Protein AF-X7E5P2-F1 (afdb_monomer)

Solvent-accessible surface area (backbone atoms only — not comparable to full-atom values): 7028 Å² total; per-residue (Å²): 136,83,77,79,74,62,67,45,86,40,51,50,72,45,72,61,90,92,51,85,87,35,72,90,52,38,42,57,85,35,61,46,73,56,96,75,93,82,84,86,78,73,88,65,66,48,51,73,71,29,52,77,70,32,70,72,45,19,52,52,44,23,49,51,52,46,51,51,55,30,53,75,67,80,44,58,60,47,54,56,71,77,82,92,83,86,68,81,90,73,44,73,68,55,48,53,51,51,48,54,51,49,27,59,66,29,71,56,46,41,65,129

Sequence (112 aa):
MTRSLSMANRITRLDPADLPDTSAVGYAQISIAQPGRMAFVSGQVASAEAVAQGFETQAADVTQTAMSALAALDATTDDLVMAPIYVIDFDGARLVTTVAKFKAFCDGATRL

Organism: NCBI:txid1449350

pLDDT: mean 86.63, std 14.79, range [36.81, 98.0]

Secondary structure (DSSP, 8-state):
------GGGGEEEE--TTSPP-TTTT--SEEEEPSS----PPPP---HHHHHH-HHHHHHHHHHHHHHHHHHTT--GGG-S------TT--HHHHHHHHHHHHHHHTTTT--

Structure (mmCIF, N/CA/C/O backbone):
data_AF-X7E5P2-F1
#
_entry.id   AF-X7E5P2-F1
#
loop_
_atom_site.group_PDB
_atom_site.id
_atom_site.type_symbol
_atom_site.label_atom_id
_atom_site.label_alt_id
_atom_site.label_comp_id
_atom_site.label_asym_id
_atom_site.label_entity_id
_atom_site.label_seq_id
_atom_site.pdbx_PDB_ins_code
_atom_site.Cartn_x
_atom_site.Cartn_y
_atom_site.Cartn_z
_atom_site.occupancy
_atom_site.B_iso_or_equiv
_atom_site.auth_seq_id
_atom_site.auth_comp_id
_atom_site.auth_asym_id
_atom_site.auth_atom_id
_atom_site.pdbx_PDB_model_num
ATOM 1 N N . MET A 1 1 ? -6.825 9.058 32.780 1.00 36.81 1 MET A N 1
ATOM 2 C CA . MET A 1 1 ? -5.821 8.671 31.766 1.00 36.81 1 MET A CA 1
ATOM 3 C C . MET A 1 1 ? -6.530 7.847 30.705 1.00 36.81 1 MET A C 1
ATOM 5 O O . MET A 1 1 ? -6.787 6.671 30.925 1.00 36.81 1 MET A O 1
ATOM 9 N N . THR A 1 2 ? -6.956 8.481 29.616 1.00 37.94 2 THR A N 1
ATOM 10 C CA . THR A 1 2 ? -7.662 7.805 28.521 1.00 37.94 2 THR A CA 1
ATOM 11 C C . THR A 1 2 ? -6.613 7.121 27.661 1.00 37.94 2 THR A C 1
ATOM 13 O O . THR A 1 2 ? -5.819 7.785 27.003 1.00 37.94 2 THR A O 1
ATOM 16 N N . ARG A 1 3 ? -6.546 5.793 27.729 1.00 40.84 3 ARG A N 1
ATOM 17 C CA . ARG A 1 3 ? -5.677 5.001 26.862 1.00 40.84 3 ARG A CA 1
ATOM 18 C C . ARG A 1 3 ? -6.203 5.184 25.436 1.00 40.84 3 ARG A C 1
ATOM 20 O O . ARG A 1 3 ? -7.283 4.686 25.129 1.00 40.84 3 ARG A O 1
ATOM 27 N N . SER A 1 4 ? -5.505 5.968 24.613 1.00 45.97 4 SER A N 1
ATOM 28 C CA . SER A 1 4 ? -5.792 6.036 23.179 1.00 45.97 4 SER A CA 1
ATOM 29 C C . SER A 1 4 ? -5.617 4.620 22.640 1.00 45.97 4 SER A C 1
ATOM 31 O O . SER A 1 4 ? -4.519 4.068 22.683 1.00 45.97 4 SER A O 1
ATOM 33 N N . LEU A 1 5 ? -6.718 3.970 22.270 1.00 49.41 5 LEU A N 1
ATOM 34 C CA . LEU A 1 5 ? -6.657 2.718 21.528 1.00 49.41 5 LEU A CA 1
ATOM 35 C C . LEU A 1 5 ? -6.057 3.073 20.167 1.00 49.41 5 LEU A C 1
ATOM 37 O O . LEU A 1 5 ? -6.647 3.894 19.462 1.00 49.41 5 LEU A O 1
ATOM 41 N N . SER A 1 6 ? -4.905 2.490 19.821 1.00 54.84 6 SER A N 1
ATOM 42 C CA . SER A 1 6 ? -4.355 2.611 18.468 1.00 54.84 6 SER A CA 1
ATOM 43 C C . SER A 1 6 ? -5.419 2.194 17.445 1.00 54.84 6 SER A C 1
ATOM 45 O O . SER A 1 6 ? -6.255 1.326 17.731 1.00 54.84 6 SER A O 1
ATOM 47 N N . MET A 1 7 ? -5.431 2.832 16.269 1.00 59.34 7 MET A N 1
ATOM 48 C CA . MET A 1 7 ? -6.390 2.499 15.206 1.00 59.34 7 MET A CA 1
ATOM 49 C C . MET A 1 7 ? -6.322 1.004 14.823 1.00 59.34 7 MET A C 1
ATOM 51 O O . MET A 1 7 ? -7.370 0.411 14.562 1.00 59.34 7 MET A O 1
ATOM 55 N N . ALA A 1 8 ? -5.150 0.376 14.952 1.00 54.56 8 ALA A N 1
ATOM 56 C CA . ALA A 1 8 ? -4.891 -1.024 14.626 1.00 54.56 8 ALA A CA 1
ATOM 57 C C . ALA A 1 8 ? -5.825 -2.010 15.344 1.00 54.56 8 ALA A C 1
ATOM 59 O O . ALA A 1 8 ? -6.248 -3.004 14.762 1.00 54.56 8 ALA A O 1
ATOM 60 N N . ASN A 1 9 ? -6.260 -1.709 16.575 1.00 61.44 9 ASN A N 1
ATOM 61 C CA . ASN A 1 9 ? -7.153 -2.596 17.330 1.00 61.44 9 ASN A CA 1
ATOM 62 C C . ASN A 1 9 ? -8.622 -2.559 16.843 1.00 61.44 9 ASN A C 1
ATOM 64 O O . ASN A 1 9 ? -9.507 -3.108 17.500 1.00 61.44 9 ASN A O 1
ATOM 68 N N . ARG A 1 10 ? -8.904 -1.869 15.726 1.00 77.19 10 ARG A N 1
ATOM 69 C CA . ARG A 1 10 ? -10.233 -1.772 15.096 1.00 77.19 10 ARG A CA 1
ATOM 70 C C . ARG A 1 10 ? -10.349 -2.509 13.766 1.00 77.19 10 ARG A C 1
ATOM 72 O O . ARG A 1 10 ? -11.454 -2.543 13.226 1.00 77.19 10 ARG A O 1
ATOM 79 N N . ILE A 1 11 ? -9.261 -3.063 13.232 1.00 87.50 11 ILE A N 1
ATOM 80 C CA . ILE A 1 11 ? -9.284 -3.786 11.958 1.00 87.50 11 ILE A CA 1
ATOM 81 C C . ILE A 1 11 ? -9.036 -5.269 12.222 1.00 87.50 11 ILE A C 1
ATOM 83 O O . ILE A 1 11 ? -7.986 -5.656 12.722 1.00 87.50 11 ILE A O 1
ATOM 87 N N . THR A 1 12 ? -10.004 -6.110 11.870 1.00 88.94 12 THR A N 1
ATOM 88 C CA . THR A 1 12 ? -9.842 -7.569 11.854 1.00 88.94 12 THR A CA 1
ATOM 89 C C . THR A 1 12 ? -9.407 -8.004 10.460 1.00 88.94 12 THR A C 1
ATOM 91 O O . THR A 1 12 ? -10.046 -7.633 9.475 1.00 88.94 12 THR A O 1
ATOM 94 N N . ARG A 1 13 ? -8.331 -8.787 10.370 1.00 88.25 13 ARG A N 1
ATOM 95 C CA . ARG A 1 13 ? -7.820 -9.357 9.117 1.00 88.25 13 ARG A CA 1
ATOM 96 C C . ARG A 1 13 ? -8.214 -10.828 9.025 1.00 88.25 13 ARG A C 1
ATOM 98 O O . ARG A 1 13 ? -8.160 -11.529 10.033 1.00 88.25 13 ARG A O 1
ATOM 105 N N . LEU A 1 14 ? -8.638 -11.279 7.848 1.00 89.94 14 LEU A N 1
ATOM 106 C CA . LEU A 1 14 ? -9.015 -12.672 7.601 1.00 89.94 14 LEU A CA 1
ATOM 107 C C . LEU A 1 14 ? -8.444 -13.140 6.262 1.00 89.94 14 LEU A C 1
ATOM 109 O O . LEU A 1 14 ? -8.671 -12.485 5.244 1.00 89.94 14 LEU A O 1
ATOM 113 N N . ASP A 1 15 ? -7.805 -14.310 6.280 1.00 88.88 15 ASP A N 1
ATOM 114 C CA . ASP A 1 15 ? -7.338 -15.027 5.091 1.00 88.88 15 ASP A CA 1
ATOM 115 C C . ASP A 1 15 ? -8.026 -16.403 5.024 1.00 88.88 15 ASP A C 1
ATOM 117 O O . ASP A 1 15 ? -7.606 -17.348 5.698 1.00 88.88 15 ASP A O 1
ATOM 121 N N . PRO A 1 16 ? -9.141 -16.521 4.278 1.00 90.75 16 PRO A N 1
ATOM 122 C CA . PRO A 1 16 ? -9.818 -17.796 4.058 1.00 90.75 16 PRO A CA 1
ATOM 123 C C . PRO A 1 16 ? -8.897 -18.831 3.396 1.00 90.75 16 PRO A C 1
ATOM 125 O O . PRO A 1 16 ? -8.165 -18.512 2.464 1.00 90.75 16 PRO A O 1
ATOM 128 N N . ALA A 1 17 ? -8.963 -20.086 3.850 1.00 89.69 17 ALA A N 1
ATOM 129 C CA . ALA A 1 17 ? -8.067 -21.157 3.396 1.00 89.69 17 ALA A CA 1
ATOM 130 C C . ALA A 1 17 ? -8.261 -21.573 1.924 1.00 89.69 17 ALA A C 1
ATOM 132 O O . ALA A 1 17 ? -7.404 -22.245 1.355 1.00 89.69 17 ALA A O 1
ATOM 133 N N . ASP A 1 18 ? -9.396 -21.222 1.322 1.00 93.88 18 ASP A N 1
ATOM 134 C CA . ASP A 1 18 ? -9.717 -21.452 -0.086 1.00 93.88 18 ASP A CA 1
ATOM 135 C C . ASP A 1 18 ? -9.240 -20.319 -1.010 1.00 93.88 18 ASP A C 1
ATOM 137 O O . ASP A 1 18 ? -9.314 -20.455 -2.234 1.00 93.88 18 ASP A O 1
ATOM 141 N N . LEU A 1 19 ? -8.719 -19.223 -0.448 1.00 90.00 19 LEU A N 1
ATOM 142 C CA . LEU A 1 19 ? -8.119 -18.125 -1.198 1.00 90.00 19 LEU A CA 1
ATOM 143 C C . LEU A 1 19 ? -6.583 -18.231 -1.223 1.00 90.00 19 LEU A C 1
ATOM 1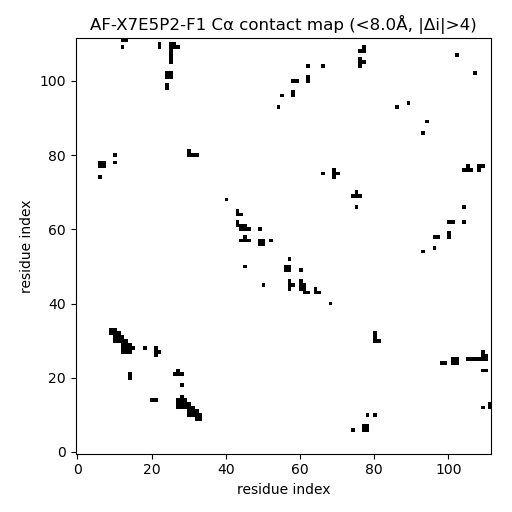45 O O . LEU A 1 19 ? -5.988 -18.877 -0.360 1.00 90.00 19 LEU A O 1
ATOM 149 N N . PRO A 1 20 ? -5.914 -17.609 -2.216 1.00 88.75 20 PRO A N 1
ATOM 150 C CA . PRO A 1 20 ? -4.455 -17.582 -2.273 1.00 88.75 20 PRO A CA 1
ATOM 151 C C . PRO A 1 20 ? -3.826 -17.031 -0.987 1.00 88.75 20 PRO A C 1
ATOM 153 O O . PRO A 1 20 ? -4.339 -16.071 -0.416 1.00 88.75 20 PRO A O 1
ATOM 156 N N . ASP A 1 21 ? -2.686 -17.587 -0.577 1.00 85.62 21 ASP A N 1
ATOM 157 C CA . ASP A 1 21 ? -1.909 -17.068 0.552 1.00 85.62 21 ASP A CA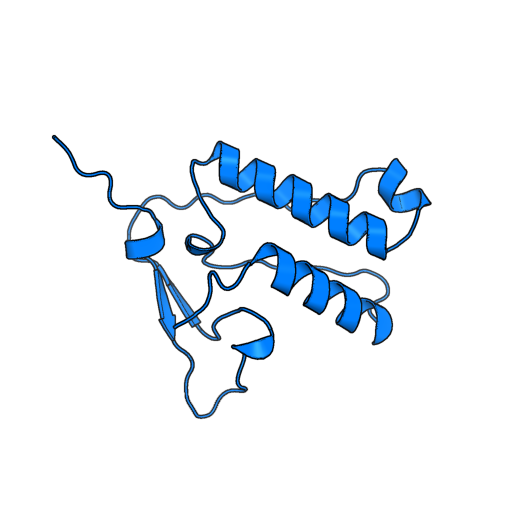 1
ATOM 158 C C . ASP A 1 21 ? -1.237 -15.737 0.177 1.00 85.62 21 ASP A C 1
ATOM 160 O O . ASP A 1 21 ? -0.423 -15.661 -0.749 1.00 85.62 21 ASP A O 1
ATOM 164 N N . THR A 1 22 ? -1.588 -14.678 0.903 1.00 83.44 22 THR A N 1
ATOM 165 C CA . THR A 1 22 ? -1.124 -13.304 0.668 1.00 83.44 22 THR A CA 1
ATOM 166 C C . THR A 1 22 ? -0.100 -12.839 1.698 1.00 83.44 22 THR A C 1
ATOM 168 O O . THR A 1 22 ? 0.438 -11.731 1.580 1.00 83.44 22 THR A O 1
ATOM 171 N N . SER A 1 23 ? 0.256 -13.700 2.659 1.00 77.44 23 SER A N 1
ATOM 172 C CA . SER A 1 23 ? 1.217 -13.397 3.724 1.00 77.44 23 SER A CA 1
ATOM 173 C C . SER A 1 23 ? 2.595 -13.013 3.172 1.00 77.44 23 SER A C 1
ATOM 175 O O . SER A 1 23 ? 3.250 -12.104 3.688 1.00 77.44 23 SER A O 1
ATOM 177 N N . ALA A 1 24 ? 3.008 -13.633 2.061 1.00 74.69 24 ALA A N 1
ATOM 178 C CA . ALA A 1 24 ? 4.263 -13.329 1.378 1.00 74.69 24 ALA A CA 1
ATOM 179 C C . 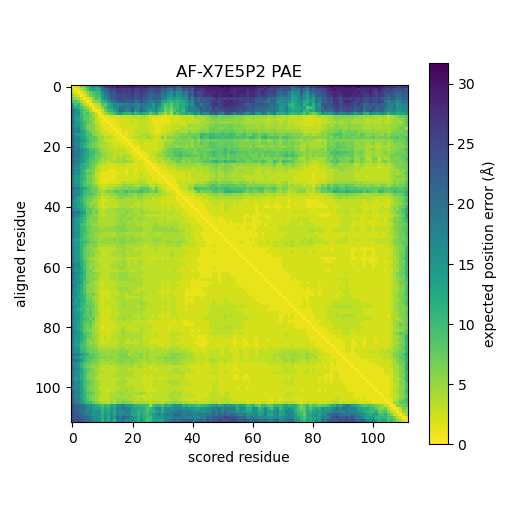ALA A 1 24 ? 4.281 -11.933 0.725 1.00 74.69 24 ALA A C 1
ATOM 181 O O . ALA A 1 24 ? 5.350 -11.330 0.596 1.00 74.69 24 ALA A O 1
ATOM 182 N N . VAL A 1 25 ? 3.114 -11.414 0.325 1.00 77.19 25 VAL A N 1
ATOM 183 C CA . VAL A 1 25 ? 2.962 -10.107 -0.339 1.00 77.19 25 VAL A CA 1
ATOM 184 C C . VAL A 1 25 ? 2.794 -8.980 0.683 1.00 77.19 25 VAL A C 1
ATOM 186 O O . VAL A 1 25 ? 3.230 -7.860 0.429 1.00 77.19 25 VAL A O 1
ATOM 189 N N . GLY A 1 26 ? 2.231 -9.275 1.857 1.00 79.19 26 GLY A N 1
ATOM 190 C CA . GLY A 1 26 ? 2.013 -8.282 2.909 1.00 79.19 26 GLY A CA 1
ATOM 191 C C . GLY A 1 26 ? 0.653 -7.592 2.809 1.00 79.19 26 GLY A C 1
ATOM 192 O O . GLY A 1 26 ? 0.555 -6.389 3.037 1.00 79.19 26 GLY A O 1
ATOM 193 N N . TYR A 1 27 ? -0.396 -8.351 2.476 1.00 81.62 27 TYR A N 1
ATOM 194 C CA . TYR A 1 27 ? -1.785 -7.930 2.662 1.00 81.62 27 TYR A CA 1
ATOM 195 C C . TYR A 1 27 ? -2.664 -9.092 3.135 1.00 81.62 27 TYR A C 1
ATOM 197 O O . TYR A 1 27 ? -2.261 -10.248 3.038 1.00 81.62 27 TYR A O 1
ATOM 205 N N . ALA A 1 28 ? -3.854 -8.764 3.641 1.00 87.56 28 ALA A N 1
ATOM 206 C CA . ALA A 1 28 ? -4.894 -9.739 3.964 1.00 87.56 28 ALA A CA 1
ATOM 207 C C . ALA A 1 28 ? -5.967 -9.728 2.871 1.00 87.56 28 ALA A C 1
ATOM 209 O O . ALA A 1 28 ? -6.318 -8.655 2.373 1.00 87.56 28 ALA A O 1
ATOM 210 N N . GLN A 1 29 ? -6.523 -10.891 2.543 1.00 90.25 29 GLN A N 1
ATOM 211 C CA . GLN A 1 29 ? -7.630 -11.045 1.599 1.00 90.25 29 GLN A CA 1
ATOM 212 C C . GLN A 1 29 ? -8.848 -10.217 2.021 1.00 90.25 29 GLN A C 1
ATOM 214 O O . GLN A 1 29 ? -9.554 -9.662 1.177 1.00 90.25 29 GLN A O 1
ATOM 219 N N . ILE A 1 30 ? -9.092 -10.121 3.332 1.00 90.50 30 ILE A N 1
ATOM 220 C CA . ILE A 1 30 ? -10.220 -9.388 3.904 1.00 90.50 30 ILE A CA 1
ATOM 221 C C . ILE A 1 30 ? -9.746 -8.521 5.077 1.00 90.50 30 ILE A C 1
ATOM 223 O O . ILE A 1 30 ? -9.091 -9.001 6.004 1.00 90.50 30 ILE A O 1
ATOM 227 N N . SER A 1 31 ? -10.169 -7.255 5.072 1.00 91.12 31 SER A N 1
ATOM 228 C CA . SER A 1 31 ? -10.042 -6.316 6.191 1.00 91.12 31 SER A CA 1
ATOM 229 C C . SER A 1 31 ? -11.433 -5.860 6.639 1.00 91.12 31 SER A C 1
ATOM 231 O O . SER A 1 31 ? -12.178 -5.272 5.857 1.00 91.12 31 SER A O 1
ATOM 233 N N . ILE A 1 32 ? -11.786 -6.096 7.902 1.00 90.69 32 ILE A N 1
ATOM 234 C CA . ILE A 1 32 ? -13.048 -5.658 8.513 1.00 90.69 32 ILE A CA 1
ATOM 235 C C . ILE A 1 32 ? -12.746 -4.518 9.482 1.00 90.69 32 ILE A C 1
ATOM 237 O O . ILE A 1 32 ? -12.142 -4.741 10.529 1.00 90.69 32 ILE A O 1
ATOM 241 N N . ALA A 1 33 ? -13.187 -3.305 9.154 1.00 90.12 33 ALA A N 1
ATOM 242 C CA . ALA A 1 33 ? -13.065 -2.148 10.034 1.00 90.12 33 ALA A CA 1
ATOM 243 C C . ALA A 1 33 ? -14.296 -2.010 10.942 1.00 90.12 33 ALA A C 1
ATOM 245 O O . ALA A 1 33 ? -15.432 -1.979 10.467 1.00 90.12 33 ALA A O 1
ATOM 246 N N . GLN A 1 34 ? -14.076 -1.888 12.250 1.00 86.69 34 GLN A N 1
ATOM 247 C CA . GLN A 1 34 ? -15.130 -1.545 13.206 1.00 86.69 34 GLN A CA 1
ATOM 248 C C . GLN A 1 34 ? -15.612 -0.095 13.004 1.00 86.69 34 GLN A C 1
ATOM 250 O O . GLN A 1 34 ? -14.833 0.752 12.554 1.00 86.69 34 GLN A O 1
ATOM 255 N N . PRO A 1 35 ? -16.859 0.243 13.391 1.00 84.38 35 PRO A N 1
ATOM 256 C CA . PRO A 1 35 ? -17.351 1.618 13.343 1.00 84.38 35 PRO A CA 1
ATOM 257 C C . PRO A 1 35 ? -16.401 2.605 14.041 1.00 84.38 35 PRO A C 1
ATOM 259 O O . PRO A 1 35 ? -15.942 2.387 15.168 1.00 84.38 35 PRO A O 1
ATOM 262 N N . GLY A 1 36 ? -16.083 3.713 13.373 1.00 82.81 36 GLY A N 1
ATOM 263 C CA . GLY A 1 36 ? -15.089 4.658 13.867 1.00 82.81 36 GLY A CA 1
ATOM 264 C C . GLY A 1 36 ? -14.742 5.765 12.880 1.00 82.81 36 GLY A C 1
ATOM 265 O O . GLY A 1 36 ? -15.471 6.027 11.926 1.00 82.81 36 GLY A O 1
ATOM 266 N N . ARG A 1 37 ? -13.611 6.431 13.132 1.00 86.19 37 ARG A N 1
ATOM 267 C CA . ARG A 1 37 ? -13.070 7.454 12.236 1.00 86.19 37 ARG A CA 1
ATOM 268 C C . ARG A 1 37 ? -12.449 6.771 11.019 1.00 86.19 37 ARG A C 1
ATOM 270 O O . ARG A 1 37 ? -11.505 6.006 11.168 1.00 86.19 37 ARG A O 1
ATOM 277 N N . MET A 1 38 ? -12.964 7.100 9.840 1.00 90.69 38 MET A N 1
ATOM 278 C CA . MET A 1 38 ? -12.388 6.731 8.549 1.00 90.69 38 MET A CA 1
ATOM 279 C C . MET A 1 38 ? -11.713 7.961 7.947 1.00 90.69 38 MET A C 1
ATOM 281 O O . MET A 1 38 ? -12.300 9.044 7.936 1.00 90.69 38 MET A O 1
ATOM 285 N N . ALA A 1 39 ? -10.492 7.797 7.450 1.00 93.75 39 ALA A N 1
ATOM 286 C CA . ALA A 1 39 ? -9.794 8.811 6.673 1.00 93.75 39 ALA A CA 1
ATOM 287 C C . ALA A 1 39 ? -9.569 8.275 5.258 1.00 93.75 39 ALA A C 1
ATOM 289 O O . ALA A 1 39 ? -9.146 7.135 5.085 1.00 93.75 39 ALA A O 1
ATOM 290 N N . PHE A 1 40 ? -9.861 9.099 4.254 1.00 95.12 40 PHE A N 1
ATOM 291 C CA . PHE A 1 40 ? -9.620 8.774 2.853 1.00 95.12 40 PHE A CA 1
ATOM 292 C C . PHE A 1 40 ? -8.459 9.629 2.365 1.00 95.12 40 PHE A C 1
ATOM 294 O O . PHE A 1 40 ? -8.539 10.857 2.374 1.00 95.12 40 PHE A O 1
ATOM 301 N N . VAL A 1 41 ? -7.372 8.970 1.977 1.00 95.75 41 VAL A N 1
ATOM 302 C CA . VAL A 1 41 ? -6.175 9.624 1.452 1.00 95.75 41 VAL A CA 1
ATOM 303 C C . VAL A 1 41 ? -6.278 9.631 -0.070 1.00 95.75 41 VAL A C 1
ATOM 305 O O . VAL A 1 41 ? -6.494 8.584 -0.681 1.00 95.75 41 VAL A O 1
ATOM 308 N N . SER A 1 42 ? -6.155 10.809 -0.685 1.00 97.00 42 SER A N 1
ATOM 309 C CA . SER A 1 42 ? -6.086 10.932 -2.146 1.00 97.00 42 SER A CA 1
ATOM 310 C C . SER A 1 42 ? -4.934 10.101 -2.713 1.00 97.00 42 SER A C 1
ATOM 312 O O . SER A 1 42 ? -3.948 9.846 -2.019 1.00 97.00 42 SER A O 1
ATOM 314 N N . GLY A 1 43 ? -5.03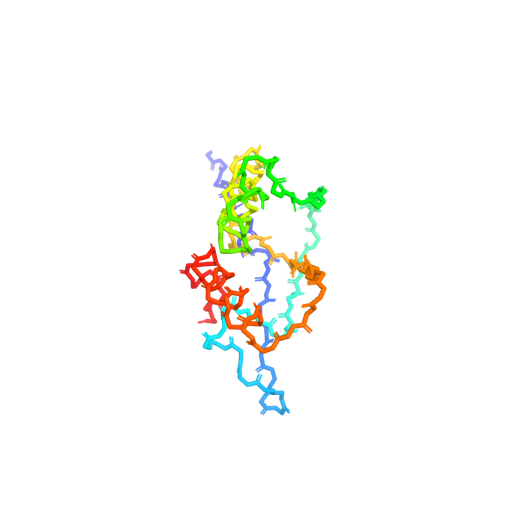1 9.708 -3.985 1.00 94.75 43 GLY A N 1
ATOM 315 C CA . GLY A 1 43 ? -3.966 8.964 -4.655 1.00 94.75 43 GLY A CA 1
ATOM 316 C C . GLY A 1 43 ? -2.629 9.697 -4.555 1.00 94.75 43 GLY A C 1
ATOM 317 O O . GLY A 1 43 ? -2.522 10.853 -4.962 1.00 94.75 43 GLY A O 1
ATOM 318 N N . GLN A 1 44 ? -1.632 9.025 -3.989 1.00 97.12 44 GLN A N 1
ATOM 319 C CA . GLN A 1 44 ? -0.266 9.528 -3.966 1.00 97.12 44 GLN A CA 1
ATOM 320 C C . GLN A 1 44 ? 0.379 9.267 -5.325 1.00 97.12 44 GLN A C 1
ATOM 322 O O . GLN A 1 44 ? 0.164 8.215 -5.930 1.00 97.12 44 GLN A O 1
ATOM 327 N N . VAL A 1 45 ? 1.138 10.241 -5.816 1.00 96.62 45 VAL A N 1
ATOM 328 C CA . VAL A 1 45 ? 1.776 10.202 -7.135 1.00 96.62 45 VAL A CA 1
ATOM 329 C C . VAL A 1 45 ? 3.238 10.595 -7.008 1.00 96.62 45 VAL A C 1
ATOM 331 O O . VAL A 1 45 ? 3.612 11.327 -6.094 1.00 96.62 45 VAL A O 1
ATOM 334 N N . ALA A 1 46 ? 4.058 10.099 -7.929 1.00 97.50 46 ALA A N 1
ATOM 335 C CA . ALA A 1 46 ? 5.463 10.459 -7.990 1.00 97.50 46 ALA A CA 1
ATOM 336 C C . ALA A 1 46 ? 5.644 11.917 -8.440 1.00 97.50 46 ALA A C 1
ATOM 338 O O . ALA A 1 46 ? 4.899 12.427 -9.280 1.00 97.50 46 ALA A O 1
ATOM 339 N N . SER A 1 47 ? 6.677 12.557 -7.908 1.00 97.69 47 SER A N 1
ATOM 340 C CA . SER A 1 47 ? 7.205 13.842 -8.359 1.00 97.69 47 SER A CA 1
ATOM 341 C C . SER A 1 47 ? 7.714 13.779 -9.802 1.00 97.69 47 SER A C 1
ATOM 343 O O . SER A 1 47 ? 8.036 12.712 -10.332 1.00 97.69 47 SER A O 1
ATOM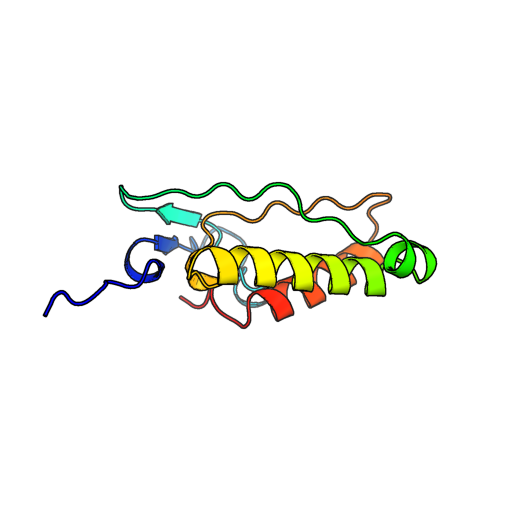 345 N N . ALA A 1 48 ? 7.829 14.940 -10.449 1.00 97.75 48 ALA A N 1
ATOM 346 C CA . ALA A 1 48 ? 8.361 15.028 -11.808 1.00 97.75 48 ALA A CA 1
ATOM 347 C C . ALA A 1 48 ? 9.812 14.514 -11.884 1.00 97.75 48 ALA A C 1
ATOM 349 O O . ALA A 1 48 ? 10.195 13.845 -12.845 1.00 97.75 48 ALA A O 1
ATOM 350 N N . GLU A 1 49 ? 10.601 14.776 -10.843 1.00 97.94 49 GLU A N 1
ATOM 351 C CA . GLU A 1 49 ? 11.981 14.327 -10.701 1.00 97.94 49 GLU A CA 1
ATOM 352 C C . GLU A 1 49 ? 12.070 12.802 -10.615 1.00 97.94 49 GLU A C 1
ATOM 354 O O . GLU A 1 49 ? 12.909 12.196 -11.286 1.00 97.94 49 GLU A O 1
ATOM 359 N N . ALA A 1 50 ? 11.198 12.169 -9.825 1.00 97.69 50 ALA A N 1
ATOM 360 C CA . ALA A 1 50 ? 11.122 10.715 -9.741 1.00 97.69 50 ALA A CA 1
ATOM 361 C C . ALA A 1 50 ? 10.632 10.105 -11.060 1.00 97.69 50 ALA A C 1
ATOM 363 O O . ALA A 1 50 ? 11.160 9.085 -11.504 1.00 97.69 50 ALA A O 1
ATOM 364 N N . VAL A 1 51 ? 9.674 10.757 -11.732 1.00 97.50 51 VAL A N 1
ATOM 365 C CA . VAL A 1 51 ? 9.183 10.328 -13.047 1.00 97.50 51 VAL A CA 1
ATOM 366 C C . VAL A 1 51 ? 10.310 10.267 -14.072 1.00 97.50 51 VAL A C 1
ATOM 368 O O . VAL A 1 51 ? 10.447 9.245 -14.747 1.00 97.50 51 VAL A O 1
ATOM 371 N N . ALA A 1 52 ? 11.155 11.299 -14.133 1.00 97.75 52 ALA A N 1
ATOM 372 C CA . ALA A 1 52 ? 12.296 11.361 -15.045 1.00 97.75 52 ALA A CA 1
ATOM 373 C C . ALA A 1 52 ? 13.349 10.263 -14.799 1.00 97.75 52 ALA A C 1
ATOM 375 O O . ALA A 1 52 ? 14.096 9.914 -15.710 1.00 97.75 52 ALA A O 1
ATOM 376 N N . GLN A 1 53 ? 13.401 9.703 -13.587 1.00 97.88 53 GLN A N 1
ATOM 377 C CA . GLN A 1 53 ? 14.345 8.648 -13.201 1.00 97.88 53 GLN A CA 1
ATOM 378 C C . GLN A 1 53 ? 13.804 7.229 -13.427 1.00 97.88 53 GLN A C 1
ATOM 380 O O . GLN A 1 53 ? 14.562 6.263 -13.358 1.00 97.88 53 GLN A O 1
ATOM 385 N N . GLY A 1 54 ? 12.514 7.094 -13.736 1.00 97.12 54 GLY A N 1
ATOM 386 C CA . GLY A 1 54 ? 11.890 5.823 -14.093 1.00 97.12 54 GLY A CA 1
ATOM 387 C C . GLY A 1 54 ? 11.078 5.173 -12.972 1.00 97.12 54 GLY A C 1
ATOM 388 O O . GLY A 1 54 ? 10.942 5.686 -11.863 1.00 97.12 54 GLY A O 1
ATOM 389 N N . PHE A 1 55 ? 10.485 4.024 -13.302 1.00 97.62 55 PHE A N 1
ATOM 390 C CA . PHE A 1 55 ? 9.414 3.406 -12.515 1.00 97.62 55 PHE A CA 1
ATOM 391 C C . PHE A 1 55 ? 9.813 3.057 -11.077 1.00 97.62 55 PHE A C 1
ATOM 393 O O . PHE A 1 55 ? 9.018 3.227 -10.156 1.00 97.62 55 PHE A O 1
ATOM 400 N N . GLU A 1 56 ? 11.042 2.590 -10.864 1.00 96.31 56 GLU A N 1
ATOM 401 C CA . GLU A 1 56 ? 11.483 2.183 -9.531 1.00 96.31 56 GLU A CA 1
ATOM 402 C C . GLU A 1 56 ? 11.568 3.371 -8.563 1.00 96.31 56 GLU A C 1
ATOM 404 O O . GLU A 1 56 ? 11.134 3.268 -7.411 1.00 96.31 56 GLU A O 1
ATOM 409 N N . THR A 1 57 ? 12.061 4.512 -9.054 1.00 97.31 57 THR A N 1
ATOM 410 C CA . THR A 1 57 ? 12.117 5.768 -8.301 1.00 97.31 57 THR A CA 1
ATOM 411 C C . THR A 1 57 ? 10.720 6.329 -8.079 1.00 97.31 57 THR A C 1
ATOM 413 O O . THR A 1 57 ? 10.410 6.743 -6.966 1.00 97.31 57 THR A O 1
ATOM 416 N N . GLN A 1 58 ? 9.842 6.270 -9.087 1.00 98.00 58 GLN A N 1
ATOM 417 C CA . GLN A 1 58 ? 8.435 6.653 -8.927 1.00 98.00 58 GLN A CA 1
ATOM 418 C C . GLN A 1 58 ? 7.751 5.854 -7.814 1.00 98.00 58 GLN A C 1
ATOM 420 O O . GLN A 1 58 ? 7.097 6.432 -6.950 1.00 98.00 58 GLN A O 1
ATOM 425 N N . ALA A 1 59 ? 7.920 4.530 -7.807 1.00 96.50 59 ALA A N 1
ATOM 426 C CA . ALA A 1 59 ? 7.312 3.669 -6.802 1.00 96.50 59 ALA A CA 1
ATOM 427 C C . ALA A 1 59 ? 7.832 3.984 -5.389 1.00 96.50 59 ALA A C 1
ATOM 429 O O . ALA A 1 59 ? 7.041 4.039 -4.450 1.00 96.50 59 ALA A O 1
ATOM 430 N N . ALA A 1 60 ? 9.136 4.239 -5.238 1.00 95.00 60 ALA A N 1
ATOM 431 C CA . ALA A 1 60 ? 9.712 4.651 -3.958 1.00 95.00 60 ALA A CA 1
ATOM 432 C C . ALA A 1 60 ? 9.144 6.002 -3.477 1.00 95.00 60 ALA A C 1
ATOM 434 O O . ALA A 1 60 ? 8.751 6.134 -2.317 1.00 95.00 60 ALA A O 1
ATOM 435 N N . ASP A 1 61 ? 9.032 6.977 -4.375 1.00 97.25 61 ASP A N 1
ATOM 436 C CA . ASP A 1 61 ? 8.520 8.314 -4.063 1.00 97.25 61 ASP A CA 1
ATOM 437 C C . ASP A 1 61 ? 7.036 8.286 -3.643 1.00 97.25 61 ASP A C 1
ATOM 439 O O . ASP A 1 61 ? 6.636 8.875 -2.635 1.00 97.25 61 ASP A O 1
ATOM 443 N N . VAL A 1 62 ? 6.217 7.489 -4.340 1.00 97.19 62 VAL A N 1
ATOM 444 C CA . VAL A 1 62 ? 4.812 7.239 -3.967 1.00 97.19 62 VAL A CA 1
ATOM 445 C C . VAL A 1 62 ? 4.706 6.594 -2.583 1.00 97.19 62 VAL A C 1
ATOM 447 O O . VAL A 1 62 ? 3.872 7.003 -1.775 1.00 97.19 62 VAL A O 1
ATOM 450 N N . THR A 1 63 ? 5.553 5.609 -2.265 1.00 93.75 63 THR A N 1
ATOM 451 C CA . THR A 1 63 ? 5.529 4.999 -0.924 1.00 93.75 63 THR A CA 1
ATOM 452 C C . THR A 1 63 ? 5.931 5.990 0.168 1.00 93.75 63 THR A C 1
ATOM 454 O O . THR A 1 63 ? 5.327 5.998 1.240 1.00 93.75 63 THR A O 1
ATOM 457 N N . GLN A 1 64 ? 6.890 6.878 -0.107 1.00 94.56 64 GLN A N 1
ATOM 458 C CA . GLN A 1 64 ? 7.338 7.887 0.850 1.00 94.56 64 GLN A CA 1
ATOM 459 C C . GLN A 1 64 ? 6.242 8.918 1.150 1.00 94.56 64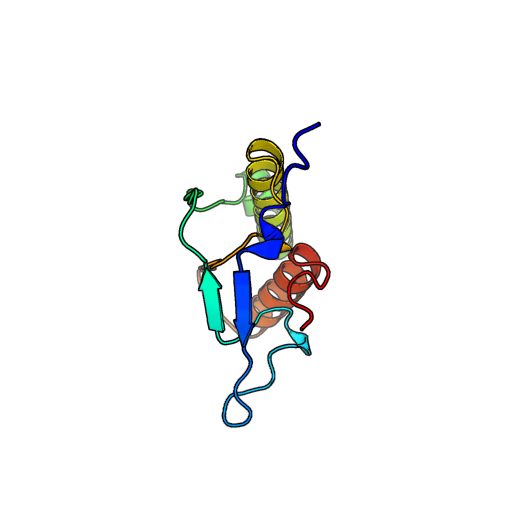 GLN A C 1
ATOM 461 O O . GLN A 1 64 ? 5.994 9.245 2.312 1.00 94.56 64 GLN A O 1
ATOM 466 N N . THR A 1 65 ? 5.553 9.404 0.118 1.00 96.06 65 THR A N 1
ATOM 467 C CA . THR A 1 65 ? 4.437 10.352 0.269 1.00 96.06 65 THR A CA 1
ATOM 468 C C . THR A 1 65 ? 3.233 9.712 0.965 1.00 96.06 65 THR A C 1
ATOM 470 O O . THR A 1 65 ? 2.626 10.336 1.838 1.00 96.06 65 THR A O 1
ATOM 473 N N . ALA A 1 66 ? 2.950 8.432 0.697 1.00 95.38 66 ALA A N 1
ATOM 474 C CA . ALA A 1 66 ? 1.947 7.664 1.436 1.00 95.38 66 ALA A CA 1
ATOM 475 C C . ALA A 1 66 ? 2.283 7.542 2.933 1.00 95.38 66 ALA A C 1
ATOM 477 O O . ALA A 1 66 ? 1.405 7.749 3.772 1.00 95.38 66 ALA A O 1
ATOM 478 N N . MET A 1 67 ? 3.549 7.290 3.287 1.00 93.62 67 MET A N 1
ATOM 479 C CA . MET A 1 67 ? 3.987 7.280 4.689 1.00 93.62 67 MET A CA 1
ATOM 480 C C . MET A 1 67 ? 3.817 8.647 5.358 1.00 93.62 67 MET A C 1
ATOM 482 O O . MET A 1 67 ? 3.375 8.720 6.503 1.00 93.62 67 MET A O 1
ATOM 486 N N . SER A 1 68 ? 4.110 9.741 4.653 1.00 95.38 68 SER A N 1
ATOM 487 C CA . SER A 1 68 ? 3.873 11.092 5.173 1.00 95.38 68 SER A CA 1
ATOM 488 C C . SER A 1 68 ? 2.385 11.377 5.405 1.00 95.38 68 SER A C 1
ATOM 490 O O . SER A 1 68 ? 2.038 12.008 6.403 1.00 95.38 68 SER A O 1
ATOM 492 N N . ALA A 1 69 ? 1.500 10.885 4.532 1.00 96.06 69 ALA A N 1
ATOM 493 C CA . ALA A 1 69 ? 0.056 11.009 4.718 1.00 96.06 69 ALA A CA 1
ATOM 494 C C . ALA A 1 69 ? -0.437 10.236 5.953 1.00 96.06 69 ALA A C 1
ATOM 496 O O . ALA A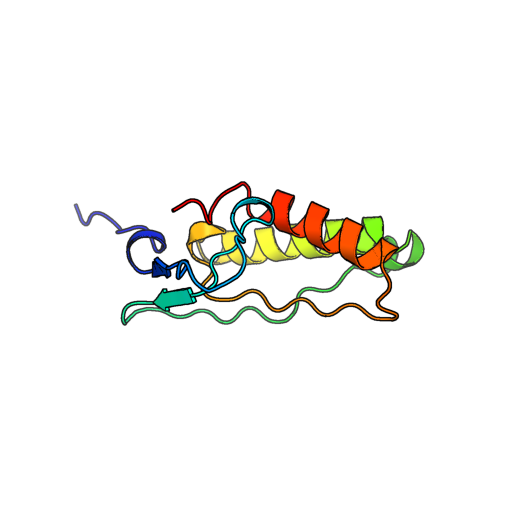 1 69 ? -1.240 10.765 6.720 1.00 96.06 69 ALA A O 1
ATOM 497 N N . LEU A 1 70 ? 0.075 9.021 6.180 1.00 93.38 70 LEU A N 1
ATOM 498 C CA . LEU A 1 70 ? -0.217 8.245 7.390 1.00 93.38 70 LEU A CA 1
ATOM 499 C C . LEU A 1 70 ? 0.293 8.951 8.652 1.00 93.38 70 LEU A C 1
ATOM 501 O O . LEU A 1 70 ? -0.464 9.123 9.606 1.00 93.38 70 LEU A O 1
ATOM 505 N N . ALA A 1 71 ? 1.526 9.462 8.630 1.00 93.56 71 ALA A N 1
ATOM 506 C CA . ALA A 1 71 ? 2.096 10.204 9.753 1.00 93.56 71 ALA A CA 1
ATOM 507 C C . ALA A 1 71 ? 1.270 11.455 10.110 1.00 93.56 71 ALA A C 1
ATOM 509 O O . ALA A 1 71 ? 1.032 11.726 11.284 1.00 93.56 71 ALA A O 1
ATOM 510 N N . ALA A 1 72 ? 0.765 12.191 9.113 1.00 95.81 72 ALA A N 1
ATOM 511 C CA . ALA A 1 72 ? -0.112 13.346 9.334 1.00 95.81 72 ALA A CA 1
ATOM 512 C C . ALA A 1 72 ? -1.466 12.977 9.976 1.00 95.81 72 ALA A C 1
ATOM 514 O O . ALA A 1 72 ? -2.140 13.838 10.545 1.00 95.81 72 ALA A O 1
ATOM 515 N N . LEU A 1 73 ? -1.872 11.709 9.880 1.00 94.31 73 LEU A N 1
ATOM 516 C CA . LEU A 1 73 ? -3.086 11.171 10.488 1.00 94.31 73 LEU A CA 1
ATOM 517 C C . LEU A 1 73 ? -2.849 10.536 11.865 1.00 94.31 73 LEU A C 1
ATOM 519 O O . LEU A 1 73 ? -3.835 10.113 12.472 1.00 94.31 73 LEU A O 1
ATOM 523 N N . ASP A 1 74 ? -1.597 10.502 12.343 1.00 91.75 74 ASP A N 1
ATOM 524 C CA . ASP A 1 74 ? -1.157 9.698 13.493 1.00 91.75 74 ASP A CA 1
ATOM 525 C C . ASP A 1 74 ? -1.506 8.206 13.310 1.00 91.75 74 ASP A C 1
ATOM 527 O O . ASP A 1 74 ? -2.013 7.543 14.214 1.00 91.75 74 ASP A O 1
ATOM 531 N N . ALA A 1 75 ? -1.302 7.705 12.085 1.00 90.31 75 ALA A N 1
ATOM 532 C CA . ALA A 1 75 ? -1.618 6.346 11.660 1.00 90.31 75 ALA A CA 1
ATOM 533 C C . ALA A 1 75 ? -0.372 5.603 11.150 1.00 90.31 75 ALA A C 1
ATOM 535 O O . ALA A 1 75 ? 0.616 6.214 10.732 1.00 90.31 75 ALA A O 1
ATOM 536 N N . THR A 1 76 ? -0.441 4.274 11.141 1.00 89.06 76 THR A N 1
ATOM 537 C CA . THR A 1 76 ? 0.560 3.375 10.549 1.00 89.06 76 THR A CA 1
ATOM 538 C C . THR A 1 76 ? -0.054 2.544 9.421 1.00 89.06 76 THR A C 1
ATOM 540 O O . THR A 1 76 ? -1.241 2.646 9.105 1.00 89.06 76 THR A O 1
ATOM 543 N N . THR A 1 77 ? 0.750 1.698 8.780 1.00 89.12 77 THR A N 1
ATOM 544 C CA . THR A 1 77 ? 0.266 0.750 7.770 1.00 89.12 77 THR A CA 1
ATOM 545 C C . THR A 1 77 ? -0.647 -0.340 8.344 1.00 89.12 77 THR A C 1
ATOM 547 O O . THR A 1 77 ? -1.420 -0.925 7.582 1.00 89.12 77 THR A O 1
ATOM 550 N N . ASP A 1 78 ? -0.648 -0.564 9.665 1.00 87.38 78 ASP A N 1
ATOM 55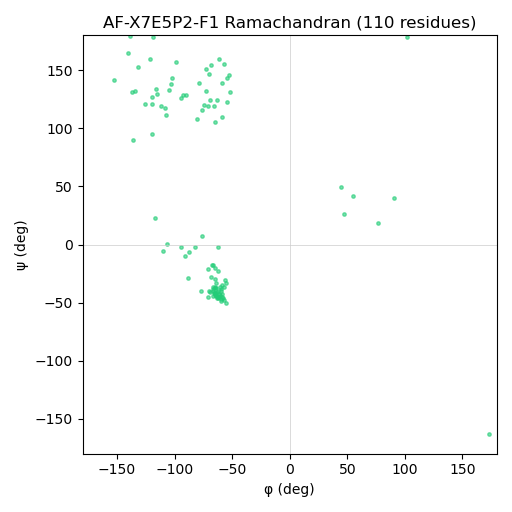1 C CA . ASP A 1 78 ? -1.592 -1.474 10.341 1.00 87.38 78 ASP A CA 1
ATOM 552 C C . ASP A 1 78 ? -3.036 -0.959 10.228 1.00 87.38 78 ASP A C 1
ATOM 554 O O . ASP A 1 78 ? -3.992 -1.739 10.158 1.00 87.38 78 ASP A O 1
ATOM 558 N N . ASP A 1 79 ? -3.183 0.367 10.140 1.00 88.44 79 ASP A N 1
ATOM 559 C CA . ASP A 1 79 ? -4.458 1.085 10.092 1.00 88.44 79 ASP A CA 1
ATOM 560 C C . ASP A 1 79 ? -5.073 1.130 8.682 1.00 88.44 79 ASP A C 1
ATOM 562 O O . ASP A 1 79 ? -6.172 1.659 8.482 1.00 88.44 79 ASP A O 1
ATOM 566 N N . LEU A 1 80 ? -4.384 0.575 7.679 1.00 90.06 80 LEU A N 1
ATOM 567 C CA . LEU A 1 80 ? -4.880 0.519 6.308 1.00 90.06 80 LEU A CA 1
ATOM 568 C C . LEU A 1 80 ? -5.951 -0.559 6.151 1.00 90.06 80 LEU A C 1
ATOM 570 O O . LEU A 1 80 ? -5.680 -1.757 6.213 1.00 90.06 80 LEU A O 1
ATOM 574 N N . VAL A 1 81 ? -7.170 -0.127 5.833 1.00 91.00 81 VAL A N 1
ATOM 575 C CA . VAL A 1 81 ? -8.252 -1.033 5.418 1.00 91.00 81 VAL A CA 1
ATOM 576 C C . VAL A 1 81 ? -8.065 -1.474 3.963 1.00 91.00 81 VAL A C 1
ATOM 578 O O . VAL A 1 81 ? -8.293 -2.635 3.635 1.00 91.00 81 VAL A O 1
ATOM 581 N N . MET A 1 82 ? -7.644 -0.551 3.093 1.00 91.12 82 MET A N 1
ATOM 582 C CA . MET A 1 82 ? -7.484 -0.767 1.655 1.00 91.12 82 MET A CA 1
ATOM 583 C C . MET A 1 82 ? -6.415 0.177 1.089 1.00 91.12 82 MET A C 1
ATOM 585 O O . MET A 1 82 ? -6.368 1.347 1.465 1.00 91.12 82 MET A O 1
ATOM 589 N N . ALA A 1 83 ? -5.603 -0.318 0.151 1.00 92.19 83 ALA A N 1
ATOM 590 C CA . ALA A 1 83 ? -4.596 0.461 -0.569 1.00 92.19 83 ALA A CA 1
ATOM 591 C C . ALA A 1 83 ? -4.640 0.121 -2.073 1.00 92.19 83 ALA A C 1
ATOM 593 O O . ALA A 1 83 ? -3.978 -0.821 -2.508 1.00 92.19 83 ALA A O 1
ATOM 594 N N . PRO A 1 84 ? -5.449 0.829 -2.882 1.00 93.62 84 PRO A N 1
ATOM 595 C CA . PRO A 1 84 ? -5.488 0.597 -4.320 1.00 93.62 84 PRO A CA 1
ATOM 596 C C . PRO A 1 84 ? -4.219 1.143 -4.983 1.00 93.62 84 PRO A C 1
ATOM 598 O O . PRO A 1 84 ? -3.831 2.288 -4.752 1.00 93.62 84 PRO A O 1
ATOM 601 N N . ILE A 1 85 ? -3.595 0.329 -5.835 1.00 94.94 85 ILE A N 1
ATOM 602 C CA . ILE A 1 85 ? -2.386 0.692 -6.578 1.00 94.94 85 ILE A CA 1
ATOM 603 C C . ILE A 1 85 ? -2.693 0.610 -8.068 1.00 94.94 85 ILE A C 1
ATOM 605 O O . ILE A 1 85 ? -3.153 -0.419 -8.559 1.00 94.94 85 ILE A O 1
ATOM 609 N N . TYR A 1 86 ? -2.407 1.692 -8.787 1.00 96.81 86 TYR A N 1
ATOM 610 C CA . TYR A 1 86 ? -2.597 1.779 -10.229 1.00 96.81 86 TYR A CA 1
ATOM 611 C C . TYR A 1 86 ? -1.245 1.937 -10.914 1.00 96.81 86 TYR A C 1
ATOM 613 O O . TYR A 1 86 ? -0.445 2.791 -10.537 1.00 96.81 86 TYR A O 1
ATOM 621 N N . VAL A 1 87 ? -0.996 1.108 -11.926 1.00 96.62 87 VAL A N 1
ATOM 622 C CA . VAL A 1 87 ? 0.260 1.082 -12.678 1.00 96.62 87 VAL A CA 1
ATOM 623 C C . VAL A 1 87 ? -0.064 1.237 -14.159 1.00 96.62 87 VAL A C 1
ATOM 625 O O . VAL A 1 87 ? -0.806 0.437 -14.725 1.00 96.62 87 VAL A O 1
ATOM 628 N N . ILE A 1 88 ? 0.482 2.281 -14.782 1.00 96.31 88 ILE A N 1
ATOM 629 C CA . ILE A 1 88 ? 0.418 2.486 -16.237 1.00 96.31 88 ILE A CA 1
ATOM 630 C C . ILE A 1 88 ? 1.351 1.471 -16.913 1.00 96.31 88 ILE A C 1
ATOM 632 O O . ILE A 1 88 ? 2.333 1.068 -16.293 1.00 96.31 88 ILE A O 1
ATOM 636 N N . ASP A 1 89 ? 1.055 1.053 -18.148 1.00 95.69 89 ASP A N 1
ATOM 637 C CA . ASP A 1 89 ? 1.828 0.067 -18.929 1.00 95.69 89 ASP A CA 1
ATOM 638 C C . ASP A 1 89 ? 2.234 -1.158 -18.100 1.00 95.69 89 ASP A C 1
ATOM 640 O O . ASP A 1 89 ? 3.408 -1.517 -18.003 1.00 95.69 89 ASP A O 1
ATOM 644 N N . PHE A 1 90 ? 1.255 -1.740 -17.408 1.00 96.06 90 PHE A N 1
ATOM 645 C CA . PHE A 1 90 ? 1.486 -2.835 -16.482 1.00 96.06 90 PHE A CA 1
ATOM 646 C C . PHE A 1 90 ? 2.038 -4.072 -17.203 1.00 96.06 90 PHE A C 1
ATOM 648 O O . PHE A 1 90 ? 1.423 -4.599 -18.130 1.00 96.06 90 PHE A O 1
ATOM 655 N N . ASP A 1 91 ? 3.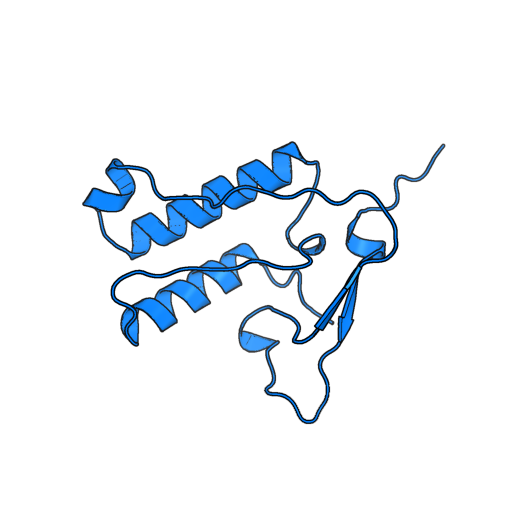186 -4.549 -16.729 1.00 96.50 91 ASP A N 1
ATOM 656 C CA . ASP A 1 91 ? 3.853 -5.758 -17.195 1.00 96.50 91 ASP A CA 1
ATOM 657 C C . ASP A 1 91 ? 4.419 -6.560 -16.005 1.00 96.50 91 ASP A C 1
ATOM 659 O O . ASP A 1 91 ? 4.295 -6.172 -14.838 1.00 96.50 91 ASP A O 1
ATOM 663 N N . GLY A 1 92 ? 5.050 -7.702 -16.295 1.00 96.31 92 GLY A N 1
ATOM 664 C CA . GLY A 1 92 ? 5.627 -8.565 -15.263 1.00 96.31 92 GLY A CA 1
ATOM 665 C C . GLY A 1 92 ? 6.770 -7.917 -14.473 1.00 96.31 92 GLY A C 1
ATOM 666 O O . GLY A 1 92 ? 6.904 -8.178 -13.279 1.00 96.31 92 GLY A O 1
ATOM 667 N N . ALA A 1 93 ? 7.570 -7.049 -15.098 1.00 95.00 93 ALA A N 1
ATOM 668 C CA . ALA A 1 93 ? 8.666 -6.366 -14.416 1.00 95.00 93 ALA A CA 1
ATOM 669 C C . ALA A 1 93 ? 8.121 -5.326 -13.427 1.00 95.00 93 ALA A C 1
ATOM 671 O O . ALA A 1 93 ? 8.532 -5.293 -12.265 1.00 95.00 93 ALA A O 1
ATOM 672 N N . ARG A 1 94 ? 7.130 -4.534 -13.853 1.00 96.50 94 ARG A N 1
ATOM 673 C CA . ARG A 1 94 ? 6.453 -3.558 -12.996 1.00 96.50 94 ARG A CA 1
ATOM 674 C C . ARG A 1 94 ? 5.689 -4.238 -11.869 1.00 96.50 94 ARG A C 1
ATOM 676 O O . ARG A 1 94 ? 5.753 -3.745 -10.751 1.00 96.50 94 ARG A O 1
ATOM 683 N N . LEU A 1 95 ? 5.056 -5.389 -12.110 1.00 94.38 95 LEU A N 1
ATOM 684 C CA . LEU A 1 95 ? 4.429 -6.189 -11.052 1.00 94.38 95 LEU A CA 1
ATOM 685 C C . LEU A 1 95 ? 5.421 -6.545 -9.938 1.00 94.38 95 LEU A C 1
ATOM 687 O O . LEU A 1 95 ? 5.130 -6.306 -8.766 1.00 94.38 95 LEU A O 1
ATOM 691 N N . VAL A 1 96 ? 6.596 -7.078 -10.292 1.00 94.00 96 VAL A N 1
ATOM 692 C CA . VAL A 1 96 ? 7.627 -7.452 -9.309 1.00 94.00 96 VAL A CA 1
ATOM 693 C C . VAL A 1 96 ? 8.069 -6.236 -8.498 1.00 94.00 96 VAL A C 1
ATOM 695 O O . VAL A 1 96 ? 8.108 -6.301 -7.268 1.00 94.00 96 VAL A O 1
ATOM 698 N N . THR A 1 97 ? 8.349 -5.109 -9.158 1.00 94.75 97 THR A N 1
ATOM 699 C CA . THR A 1 97 ? 8.728 -3.868 -8.473 1.00 94.75 97 THR A CA 1
ATOM 700 C C . THR A 1 97 ? 7.607 -3.353 -7.568 1.00 94.75 97 THR A C 1
ATOM 702 O O . THR A 1 97 ? 7.869 -3.023 -6.413 1.00 94.75 97 THR A O 1
ATOM 705 N N . THR A 1 98 ? 6.361 -3.315 -8.044 1.00 93.75 98 THR A N 1
ATOM 706 C CA . THR A 1 98 ? 5.204 -2.864 -7.258 1.00 93.75 98 THR A CA 1
ATOM 707 C C . THR A 1 98 ? 5.019 -3.714 -6.009 1.00 93.75 98 THR A C 1
ATOM 709 O O . THR A 1 98 ? 4.911 -3.161 -4.917 1.00 93.75 98 THR A O 1
ATOM 712 N N . VAL A 1 99 ? 5.044 -5.042 -6.141 1.00 90.88 99 VAL A N 1
ATOM 713 C CA . VAL A 1 99 ? 4.920 -5.964 -5.003 1.00 90.88 99 VAL A CA 1
ATOM 714 C C . VAL A 1 99 ? 6.065 -5.769 -4.015 1.00 90.88 99 VAL A C 1
ATOM 716 O O . VAL A 1 99 ? 5.819 -5.666 -2.817 1.00 90.88 99 VAL A O 1
ATOM 719 N N . ALA A 1 100 ? 7.308 -5.655 -4.491 1.00 91.44 100 ALA A N 1
ATOM 720 C CA . ALA A 1 100 ? 8.462 -5.457 -3.619 1.00 91.44 100 ALA A CA 1
ATOM 721 C C . ALA A 1 100 ? 8.374 -4.142 -2.824 1.00 91.44 100 ALA A C 1
ATOM 723 O O . ALA A 1 100 ? 8.610 -4.137 -1.614 1.00 91.44 100 ALA A O 1
ATOM 724 N N . LYS A 1 101 ? 8.003 -3.032 -3.479 1.00 92.38 101 LYS A N 1
ATOM 725 C CA . LYS A 1 101 ? 7.863 -1.724 -2.819 1.00 92.38 101 LYS A CA 1
ATOM 726 C C . LYS A 1 101 ? 6.663 -1.689 -1.878 1.00 92.38 101 LYS A C 1
ATOM 728 O O . LYS A 1 101 ? 6.792 -1.172 -0.775 1.00 92.38 101 LYS A O 1
ATOM 733 N N . PHE A 1 102 ? 5.532 -2.280 -2.263 1.00 90.44 102 PHE A N 1
ATOM 734 C CA . PHE A 1 102 ? 4.355 -2.353 -1.399 1.00 90.44 102 PHE A CA 1
ATOM 735 C C . PHE A 1 102 ? 4.613 -3.210 -0.156 1.00 90.44 102 PHE A C 1
ATOM 737 O O . PHE A 1 102 ? 4.324 -2.786 0.958 1.00 90.44 102 PHE A O 1
ATOM 744 N N . LYS A 1 103 ? 5.263 -4.367 -0.319 1.00 88.75 103 LYS A N 1
ATOM 745 C CA . LYS A 1 103 ? 5.683 -5.210 0.802 1.00 88.75 103 LYS A CA 1
ATOM 746 C C . LYS A 1 103 ? 6.613 -4.462 1.763 1.00 88.75 103 LYS A C 1
ATOM 748 O O . LYS A 1 103 ? 6.478 -4.608 2.974 1.00 88.75 103 LYS A O 1
ATOM 753 N N . ALA A 1 104 ? 7.563 -3.690 1.230 1.00 88.88 104 ALA A N 1
ATOM 754 C CA . ALA A 1 104 ? 8.465 -2.872 2.038 1.00 88.88 104 ALA A CA 1
ATOM 755 C C . ALA A 1 104 ? 7.717 -1.746 2.769 1.00 88.88 104 ALA A C 1
ATOM 757 O O . ALA A 1 104 ? 7.964 -1.527 3.948 1.00 88.88 104 ALA A O 1
ATOM 758 N N . PHE A 1 105 ? 6.774 -1.086 2.094 1.00 88.88 105 PHE A N 1
ATOM 759 C CA . PHE A 1 105 ? 5.900 -0.072 2.684 1.00 88.88 105 PHE A CA 1
ATOM 760 C C . PHE A 1 105 ? 5.075 -0.636 3.844 1.00 88.88 105 PHE A C 1
ATOM 762 O O . PHE A 1 105 ? 5.011 -0.023 4.904 1.00 88.88 105 PHE A O 1
ATOM 769 N N . CYS A 1 106 ? 4.483 -1.820 3.679 1.00 85.69 106 CYS A N 1
ATOM 770 C CA . CYS A 1 106 ? 3.681 -2.436 4.727 1.00 85.69 106 CYS A CA 1
ATOM 771 C C . CYS A 1 106 ? 4.509 -2.953 5.914 1.00 85.69 106 CYS A C 1
ATOM 773 O O . CYS A 1 106 ? 3.924 -3.140 6.965 1.00 85.69 106 CYS A O 1
ATOM 775 N N . ASP A 1 107 ? 5.816 -3.209 5.789 1.00 72.94 107 ASP A N 1
ATOM 776 C CA . ASP A 1 107 ? 6.710 -3.696 6.869 1.00 72.94 107 ASP A CA 1
ATOM 777 C C . ASP A 1 107 ? 6.164 -4.882 7.716 1.00 72.94 107 ASP A C 1
ATOM 779 O O . ASP A 1 107 ? 6.510 -5.106 8.878 1.00 72.94 107 ASP A O 1
ATOM 783 N N . GLY A 1 108 ? 5.278 -5.698 7.134 1.00 61.12 108 GLY A N 1
ATOM 784 C CA . GLY A 1 108 ? 4.606 -6.791 7.843 1.00 61.12 108 GLY A CA 1
ATOM 785 C C . GLY A 1 108 ? 3.466 -6.364 8.779 1.00 61.12 108 GLY A C 1
ATOM 786 O O . GLY A 1 108 ? 3.053 -7.170 9.608 1.00 61.12 108 GLY A O 1
ATOM 787 N N . ALA A 1 109 ? 2.920 -5.160 8.605 1.00 57.91 109 ALA A N 1
ATOM 788 C CA . ALA A 1 109 ? 1.713 -4.625 9.250 1.00 57.91 109 ALA A CA 1
ATOM 789 C C . ALA A 1 109 ? 0.409 -5.391 8.937 1.00 57.91 109 ALA A C 1
ATOM 791 O O . ALA A 1 109 ? -0.690 -5.073 9.385 1.00 57.91 109 ALA A O 1
ATOM 792 N N . THR A 1 110 ? 0.510 -6.412 8.096 1.00 54.38 110 THR A N 1
ATOM 793 C CA . THR A 1 110 ? -0.593 -7.300 7.726 1.00 54.38 110 THR A CA 1
ATOM 794 C C . THR A 1 110 ? -0.312 -8.734 8.157 1.00 54.38 110 THR A C 1
ATOM 796 O O . THR A 1 110 ? -0.821 -9.669 7.545 1.00 54.38 110 THR A O 1
ATOM 799 N N . ARG A 1 111 ? 0.564 -8.925 9.151 1.00 51.31 111 ARG A N 1
ATOM 800 C CA . ARG A 1 111 ? 0.727 -10.219 9.813 1.00 51.31 111 ARG A CA 1
ATOM 801 C C . ARG A 1 111 ? -0.540 -10.502 10.623 1.00 51.31 111 ARG A C 1
ATOM 803 O O . ARG A 1 111 ? -0.943 -9.669 11.433 1.00 51.31 111 ARG A O 1
ATOM 810 N N . LEU A 1 112 ? -1.160 -11.648 10.347 1.00 45.09 112 LEU A N 1
ATOM 811 C CA . LEU A 1 112 ? -2.172 -12.266 11.206 1.00 45.09 112 LEU A CA 1
ATOM 812 C C . LEU A 1 112 ? -1.577 -12.637 12.570 1.00 45.09 112 LEU A C 1
ATOM 814 O O . LEU A 1 112 ? -0.382 -13.019 12.603 1.00 45.09 112 LEU A O 1
#

InterPro domains:
  IPR006175 YjgF/YER057c/UK114 family [PF01042] (24-97)
  IPR035959 RutC-like superfamily [G3DSA:3.30.1330.40] (17-109)
  IPR035959 RutC-like superfamily [SSF55298] (23-95)

Foldseek 3Di:
DDPPDALLVFKDADADPPDDDCLVLQAGPAIDGDDDDDDDDPQQWADPVQVVVDDLSGLLRSLVVVQVVQVVVVHALSNDRDDDDDDPPDDPVSVVSNSVSSCVSNVNSRPD

Mean predicted aligned error: 5.88 Å

Nearest PDB structures (foldseek):
  5v4f-assembly1_A  TM=8.984E-01  e=5.791E-03  Yersinia pestis
  5y8t-assembly2_B  TM=1.879E-01  e=8.811E+00  Bacillus spizizenii str. W23

Radius of gyration: 15.36 Å; Cα contacts (8 Å, |Δi|>4): 107; chains: 1; bounding box: 32×36×51 Å